Protein AF-A0A651EUM9-F1 (afdb_monomer)

Mean predicted aligned error: 12.47 Å

Secondary structure (DSSP, 8-state):
-----SSTT-TT-EEEEEEEETTEEEEEEEEEEEETTEEEEEEEESS-TT-EEEEETTGGG-TTTEEES---HHHHHHHSPP--TTSTT----------------

Structure (mmCIF, N/CA/C/O backbone):
data_AF-A0A651EUM9-F1
#
_entry.id   AF-A0A651EUM9-F1
#
loop_
_atom_site.group_PDB
_atom_site.id
_atom_site.type_symbol
_atom_site.label_atom_id
_atom_site.label_alt_id
_atom_site.label_comp_id
_atom_site.label_asym_id
_atom_site.label_entity_id
_atom_site.label_seq_id
_atom_site.pdbx_PDB_ins_code
_atom_site.Cartn_x
_atom_site.Cartn_y
_atom_site.Cartn_z
_atom_site.occupancy
_atom_site.B_iso_or_equiv
_atom_site.auth_seq_id
_atom_site.auth_comp_id
_atom_site.auth_asym_id
_atom_site.auth_atom_id
_atom_site.pdbx_PDB_model_num
ATOM 1 N N . MET A 1 1 ? -27.258 8.777 8.868 1.00 41.59 1 MET A N 1
ATOM 2 C CA . MET A 1 1 ? -26.149 9.565 8.279 1.00 41.59 1 MET A CA 1
ATOM 3 C C . MET A 1 1 ? -24.982 8.628 8.002 1.00 41.59 1 MET A C 1
ATOM 5 O O . MET A 1 1 ? -24.541 7.951 8.924 1.00 41.59 1 MET A O 1
ATOM 9 N N . ALA A 1 2 ? -24.529 8.513 6.752 1.00 49.22 2 ALA A N 1
ATOM 10 C CA . ALA A 1 2 ? -23.425 7.621 6.397 1.00 49.22 2 ALA A CA 1
ATOM 11 C C . ALA A 1 2 ? -22.129 8.132 7.049 1.00 49.22 2 ALA A C 1
ATOM 13 O O . ALA A 1 2 ? -21.660 9.224 6.729 1.00 49.22 2 ALA A O 1
ATOM 14 N N . LYS A 1 3 ? -21.576 7.374 8.007 1.00 56.50 3 LYS A N 1
ATOM 15 C CA . LYS A 1 3 ? -20.292 7.696 8.644 1.00 56.50 3 LYS A CA 1
ATOM 16 C C . LYS A 1 3 ? -19.238 7.797 7.542 1.00 56.50 3 LYS A C 1
ATOM 18 O O . LYS A 1 3 ? -18.918 6.794 6.908 1.00 56.50 3 LYS A O 1
ATOM 23 N N . LYS A 1 4 ? -18.738 9.015 7.304 1.00 55.72 4 LYS A N 1
ATOM 24 C CA . LYS A 1 4 ? -17.718 9.329 6.296 1.00 55.72 4 LYS A CA 1
ATOM 25 C C . LYS A 1 4 ? -16.554 8.356 6.477 1.00 55.72 4 LYS A C 1
ATOM 27 O O . LYS A 1 4 ? -15.863 8.391 7.496 1.00 55.72 4 LYS A O 1
ATOM 32 N N . GLN A 1 5 ? -16.402 7.430 5.536 1.00 60.03 5 GLN A N 1
ATOM 33 C CA . GLN A 1 5 ? -15.393 6.384 5.639 1.00 60.03 5 GLN A CA 1
ATOM 34 C C . GLN A 1 5 ? -14.015 7.048 5.631 1.00 60.03 5 GLN A C 1
ATOM 36 O O . GLN A 1 5 ? -13.664 7.757 4.689 1.00 60.03 5 GLN A O 1
ATOM 41 N N . ARG A 1 6 ? -13.231 6.848 6.696 1.00 58.91 6 ARG A N 1
ATOM 42 C CA . ARG A 1 6 ? -11.826 7.267 6.715 1.00 58.91 6 ARG A CA 1
ATOM 43 C C . ARG A 1 6 ? -11.089 6.378 5.711 1.00 58.91 6 ARG A C 1
ATOM 45 O O . ARG A 1 6 ? -11.128 5.160 5.843 1.00 58.91 6 ARG A O 1
ATOM 52 N N . PHE A 1 7 ? -10.460 7.003 4.717 1.00 62.69 7 PHE A N 1
ATOM 53 C CA . PHE A 1 7 ? -9.757 6.361 3.600 1.00 62.69 7 PHE A CA 1
ATOM 54 C C . PHE A 1 7 ? -10.636 5.555 2.616 1.00 62.69 7 PHE A C 1
ATOM 56 O O . PHE A 1 7 ? -10.476 4.336 2.496 1.00 62.69 7 PHE A O 1
ATOM 63 N N . PRO A 1 8 ? -11.531 6.212 1.854 1.00 67.62 8 PRO A N 1
ATOM 64 C CA . PRO A 1 8 ? -12.409 5.525 0.905 1.00 67.62 8 PRO A CA 1
ATOM 65 C C . PRO A 1 8 ? -11.629 4.779 -0.190 1.00 67.62 8 PRO A C 1
ATOM 67 O O . PRO A 1 8 ? -11.995 3.653 -0.511 1.00 67.62 8 PRO A O 1
ATOM 70 N N . HIS A 1 9 ? -10.511 5.342 -0.661 1.00 72.75 9 HIS A N 1
ATOM 71 C CA . HIS A 1 9 ? -9.707 4.812 -1.773 1.00 72.75 9 HIS A CA 1
ATOM 72 C C . HIS A 1 9 ? -8.574 3.859 -1.365 1.00 72.75 9 HIS A C 1
ATOM 74 O O . HIS A 1 9 ? -7.816 3.420 -2.219 1.00 72.75 9 HIS A O 1
ATOM 80 N N . LEU A 1 10 ? -8.410 3.554 -0.075 1.00 79.56 10 LEU A N 1
ATOM 81 C CA . LEU A 1 10 ? -7.255 2.778 0.396 1.00 79.56 10 LEU A CA 1
ATOM 82 C C . LEU A 1 10 ? -7.300 1.314 -0.038 1.00 79.56 10 LEU A C 1
ATOM 84 O O . LEU A 1 10 ? -6.260 0.737 -0.320 1.00 79.56 10 LEU A O 1
ATOM 88 N N . LEU A 1 11 ? -8.490 0.725 -0.118 1.00 84.19 11 LEU A N 1
ATOM 89 C CA . LEU A 1 11 ? -8.653 -0.655 -0.561 1.00 84.19 11 LEU A CA 1
ATOM 90 C C . LEU A 1 11 ? -8.383 -0.738 -2.071 1.00 84.19 11 LEU A C 1
ATOM 92 O O . LEU A 1 11 ? -8.935 0.051 -2.833 1.00 84.19 11 LEU A O 1
ATOM 96 N N . GLY A 1 12 ? -7.503 -1.643 -2.495 1.00 84.62 12 GLY A N 1
ATOM 97 C CA . GLY A 1 12 ? -7.016 -1.720 -3.876 1.00 84.62 12 GLY A CA 1
ATOM 98 C C . GLY A 1 12 ? -5.945 -0.683 -4.234 1.00 84.62 12 GLY A C 1
ATOM 99 O O . GLY A 1 12 ? -5.466 -0.671 -5.367 1.00 84.62 12 GLY A O 1
ATOM 100 N N . SER A 1 13 ? -5.533 0.179 -3.294 1.00 89.31 13 SER A N 1
ATOM 101 C CA . SER A 1 13 ? -4.418 1.096 -3.533 1.00 89.31 13 SER A CA 1
ATOM 102 C C . SER A 1 13 ? -3.103 0.338 -3.681 1.00 89.31 13 SER A C 1
ATOM 104 O O . SER A 1 13 ? -2.820 -0.624 -2.965 1.00 89.31 13 SER A O 1
ATOM 106 N N . LYS A 1 14 ? -2.276 0.830 -4.597 1.00 92.56 14 LYS A N 1
ATOM 107 C CA . LYS A 1 14 ? -0.950 0.304 -4.905 1.00 92.56 14 LYS A CA 1
ATOM 108 C C . LYS A 1 14 ? 0.105 1.138 -4.194 1.00 92.56 14 LYS A C 1
ATOM 110 O O . LYS A 1 14 ? 0.023 2.366 -4.224 1.00 92.56 14 LYS A O 1
ATOM 115 N N . TRP A 1 15 ? 1.091 0.481 -3.604 1.00 92.31 15 TRP A N 1
ATOM 116 C CA . TRP A 1 15 ? 2.141 1.125 -2.831 1.00 92.31 15 TRP A CA 1
ATOM 117 C C . TRP A 1 15 ? 3.504 0.520 -3.140 1.00 92.31 15 TRP A C 1
ATOM 119 O O . TRP A 1 15 ? 3.635 -0.672 -3.416 1.00 92.31 15 TRP A O 1
ATOM 129 N N . THR A 1 16 ? 4.523 1.365 -3.078 1.00 92.38 16 THR A N 1
ATOM 130 C CA . THR A 1 16 ? 5.920 0.976 -3.224 1.00 92.38 16 THR A CA 1
ATOM 131 C C . THR A 1 16 ? 6.667 1.335 -1.948 1.00 92.38 16 THR A C 1
ATOM 133 O O . THR A 1 16 ? 6.715 2.506 -1.577 1.00 92.38 16 THR A O 1
ATOM 136 N N . SER A 1 17 ? 7.231 0.336 -1.279 1.00 91.12 17 SER A N 1
ATOM 137 C CA . SER A 1 17 ? 8.119 0.512 -0.139 1.00 91.12 17 SER A CA 1
ATOM 138 C C . SER A 1 17 ? 9.505 0.922 -0.629 1.00 91.12 17 SER A C 1
ATOM 140 O O . SER A 1 17 ? 10.081 0.271 -1.506 1.00 91.12 17 SER A O 1
ATOM 142 N N . LEU A 1 18 ? 10.037 2.005 -0.068 1.00 87.75 18 LEU A N 1
ATOM 143 C CA . LEU A 1 18 ? 11.407 2.451 -0.328 1.00 87.75 18 LEU A CA 1
ATOM 144 C C . LEU A 1 18 ? 12.428 1.543 0.368 1.00 87.75 18 LEU A C 1
ATOM 146 O O . LEU A 1 18 ? 13.525 1.337 -0.152 1.00 87.75 18 LEU A O 1
ATOM 150 N N . GLN A 1 19 ? 12.036 0.944 1.494 1.00 84.31 19 GLN A N 1
ATOM 151 C CA . GLN A 1 19 ? 12.831 -0.042 2.214 1.00 84.31 19 GLN A CA 1
ATOM 152 C C . GLN A 1 19 ? 12.380 -1.459 1.846 1.00 84.31 19 GLN A C 1
ATOM 154 O O . GLN A 1 19 ? 11.187 -1.742 1.737 1.00 84.31 19 GLN A O 1
ATOM 159 N N . THR A 1 20 ? 13.327 -2.369 1.632 1.00 84.25 20 THR A N 1
ATOM 160 C CA . THR A 1 20 ? 13.007 -3.758 1.290 1.00 84.25 20 THR A CA 1
ATOM 161 C C . THR A 1 20 ? 12.306 -4.432 2.475 1.00 84.25 20 THR A C 1
ATOM 163 O O . THR A 1 20 ? 12.926 -4.666 3.507 1.00 84.25 20 THR A O 1
ATOM 166 N N . THR A 1 21 ? 11.022 -4.766 2.330 1.00 83.88 21 THR A N 1
ATOM 167 C CA . THR A 1 21 ? 10.230 -5.447 3.365 1.00 83.88 21 THR A CA 1
ATOM 168 C C . THR A 1 21 ? 10.033 -6.900 2.940 1.00 83.88 21 THR A C 1
ATOM 170 O O . THR A 1 21 ? 9.402 -7.169 1.922 1.00 83.88 21 THR A O 1
ATOM 173 N N . TRP A 1 22 ? 10.629 -7.845 3.675 1.00 79.69 22 TRP A N 1
ATOM 174 C CA . TRP A 1 22 ? 10.650 -9.280 3.323 1.00 79.69 22 TRP A CA 1
ATOM 175 C C . TRP A 1 22 ? 11.127 -9.582 1.894 1.00 79.69 22 TRP A C 1
ATOM 177 O O . TRP A 1 22 ? 10.578 -10.442 1.215 1.00 79.69 22 TRP A O 1
ATOM 187 N N . GLY A 1 23 ? 12.122 -8.842 1.406 1.00 87.56 23 GLY A N 1
ATOM 188 C CA . GLY A 1 23 ? 12.633 -9.003 0.038 1.00 87.56 23 GLY A CA 1
ATOM 189 C C . GLY A 1 23 ? 11.795 -8.312 -1.044 1.00 87.56 23 GLY A C 1
ATOM 190 O O . GLY A 1 23 ? 12.247 -8.206 -2.181 1.00 87.56 23 GLY A O 1
ATOM 191 N N . TRP A 1 24 ? 10.623 -7.767 -0.701 1.00 89.75 24 TRP A N 1
ATOM 192 C CA . TRP A 1 24 ? 9.708 -7.136 -1.649 1.00 89.75 24 TRP A CA 1
ATOM 193 C C . TRP A 1 24 ? 9.610 -5.625 -1.447 1.00 89.75 24 TRP A C 1
ATOM 195 O O . TRP A 1 24 ? 9.855 -5.082 -0.368 1.00 89.75 24 TRP A O 1
ATOM 205 N N . ARG A 1 25 ? 9.244 -4.930 -2.527 1.00 90.69 25 ARG A N 1
ATOM 206 C CA . ARG A 1 25 ? 9.027 -3.475 -2.532 1.00 90.69 25 ARG A CA 1
ATOM 207 C C . ARG A 1 25 ? 7.645 -3.082 -3.033 1.00 90.69 25 ARG A C 1
ATOM 209 O O . ARG A 1 25 ? 7.155 -2.027 -2.662 1.00 90.69 25 ARG A O 1
ATOM 216 N N . HIS A 1 26 ? 6.992 -3.901 -3.854 1.00 92.69 26 HIS A N 1
ATOM 217 C CA . HIS A 1 26 ? 5.673 -3.586 -4.405 1.00 92.69 26 HIS A CA 1
ATOM 218 C C . HIS A 1 26 ? 4.575 -4.314 -3.648 1.00 92.69 26 HIS A C 1
ATOM 220 O O . HIS A 1 26 ? 4.548 -5.544 -3.613 1.00 92.69 26 HIS A O 1
ATOM 226 N N . PHE A 1 27 ? 3.642 -3.540 -3.105 1.00 93.88 27 PHE A N 1
ATOM 227 C CA . PHE A 1 27 ? 2.550 -4.045 -2.292 1.00 93.88 27 PHE A CA 1
ATOM 228 C C . PHE A 1 27 ? 1.212 -3.456 -2.733 1.00 93.88 27 PHE A C 1
ATOM 230 O O . PHE A 1 27 ? 1.118 -2.308 -3.175 1.00 93.88 27 PHE A O 1
ATOM 237 N N . GLN A 1 28 ? 0.152 -4.239 -2.591 1.00 93.25 28 GLN A N 1
ATOM 238 C CA . GLN A 1 28 ? -1.216 -3.800 -2.825 1.00 93.25 28 GLN A CA 1
ATOM 239 C C . GLN A 1 28 ? -2.030 -3.965 -1.551 1.00 93.25 28 GLN A C 1
ATOM 241 O O . GLN A 1 28 ? -1.929 -4.979 -0.866 1.00 93.25 28 GLN A O 1
ATOM 246 N N . VAL A 1 29 ? -2.872 -2.980 -1.251 1.00 93.12 29 VAL A N 1
ATOM 247 C CA . VAL A 1 29 ? -3.825 -3.093 -0.150 1.00 93.12 29 VAL A CA 1
ATOM 248 C C . VAL A 1 29 ? -4.994 -3.965 -0.592 1.00 93.12 29 VAL A C 1
ATOM 250 O O . VAL A 1 29 ? -5.738 -3.588 -1.498 1.00 93.12 29 VAL A O 1
ATOM 253 N N . VAL A 1 30 ? -5.188 -5.105 0.060 1.00 92.00 30 VAL A N 1
ATOM 254 C CA . VAL A 1 30 ? -6.316 -6.013 -0.213 1.00 92.00 30 VAL A CA 1
ATOM 255 C C . VAL A 1 30 ? -7.447 -5.846 0.788 1.00 92.00 30 VAL A C 1
ATOM 257 O O . VAL A 1 30 ? -8.609 -6.042 0.439 1.00 92.00 30 VAL A O 1
ATOM 260 N N . ASN A 1 31 ? -7.130 -5.416 2.008 1.00 90.62 31 ASN A N 1
ATOM 261 C CA . ASN A 1 31 ? -8.113 -5.283 3.069 1.00 90.62 31 ASN A CA 1
ATOM 262 C C . ASN A 1 31 ? -7.839 -4.063 3.950 1.00 90.62 31 ASN A C 1
ATOM 264 O O . ASN A 1 31 ? -6.740 -3.505 3.965 1.00 90.62 31 ASN A O 1
ATOM 268 N N . ARG A 1 32 ? -8.859 -3.628 4.692 1.00 88.19 32 ARG A N 1
ATOM 269 C CA . ARG A 1 32 ? -8.737 -2.557 5.684 1.00 88.19 32 ARG A CA 1
ATOM 270 C C . ARG A 1 32 ? -9.569 -2.880 6.914 1.00 88.19 32 ARG A C 1
ATOM 272 O O . ARG A 1 32 ? -10.719 -3.295 6.797 1.00 88.19 32 ARG A O 1
ATOM 279 N N . LYS A 1 33 ? -9.021 -2.604 8.091 1.00 88.38 33 LYS A N 1
ATOM 280 C CA . LYS A 1 33 ? -9.695 -2.793 9.377 1.00 88.38 33 LYS A CA 1
ATOM 281 C C . LYS A 1 33 ? -9.665 -1.482 10.145 1.00 88.38 33 LYS A C 1
ATOM 283 O O . LYS A 1 33 ? -8.625 -0.839 10.230 1.00 88.38 33 LYS A O 1
ATOM 288 N N . ASN A 1 34 ? -10.810 -1.061 10.669 1.00 88.00 34 ASN A N 1
ATOM 289 C CA . ASN A 1 34 ? -10.878 0.051 11.611 1.00 88.00 34 ASN A CA 1
ATOM 290 C C . ASN A 1 34 ? -11.036 -0.540 13.005 1.00 88.00 34 ASN A C 1
ATOM 292 O O . ASN A 1 34 ? -12.026 -1.221 13.263 1.00 88.00 34 ASN A O 1
ATOM 296 N N . GLU A 1 35 ? -10.070 -0.279 13.874 1.00 84.06 35 GLU A N 1
ATOM 297 C CA . GLU A 1 35 ? -10.094 -0.742 15.251 1.00 84.06 35 GLU A CA 1
ATOM 298 C C . GLU A 1 35 ? -9.820 0.438 16.182 1.00 84.06 35 GLU A C 1
ATOM 300 O O . GLU A 1 35 ? -8.788 1.099 16.087 1.00 84.06 35 GLU A O 1
ATOM 305 N N . GLN A 1 36 ? -10.795 0.745 17.041 1.00 81.69 36 GLN A N 1
ATOM 306 C CA . GLN A 1 36 ?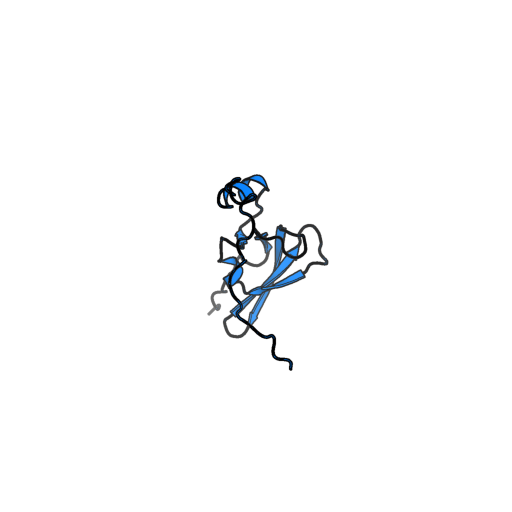 -10.703 1.787 18.072 1.00 81.69 36 GLN A CA 1
ATOM 307 C C . GLN A 1 36 ? -10.185 3.155 17.571 1.00 81.69 36 GLN A C 1
ATOM 309 O O . GLN A 1 36 ? -9.464 3.862 18.267 1.00 81.69 36 GLN A O 1
ATOM 314 N N . GLY A 1 37 ? -10.556 3.551 16.348 1.00 82.38 37 GLY A N 1
ATOM 315 C CA . GLY A 1 37 ? -10.170 4.842 15.763 1.00 82.38 37 GLY A CA 1
ATOM 316 C C . GLY A 1 37 ? -8.871 4.822 14.951 1.00 82.38 37 GLY A C 1
ATOM 317 O O . GLY A 1 37 ? -8.581 5.805 14.255 1.00 82.38 37 GLY A O 1
ATOM 318 N N . TRP A 1 38 ? -8.150 3.701 14.963 1.00 86.31 38 TRP A N 1
ATOM 319 C CA . TRP A 1 38 ? -7.018 3.420 14.089 1.00 86.31 38 TRP A CA 1
ATOM 320 C C . TRP A 1 38 ? -7.474 2.670 12.845 1.00 86.31 38 TRP A C 1
ATOM 322 O O . TRP A 1 38 ? -8.426 1.893 12.871 1.00 86.31 38 TRP A O 1
ATOM 332 N N . VAL A 1 39 ? -6.796 2.922 11.729 1.00 87.62 39 VAL A N 1
ATOM 333 C CA . VAL A 1 39 ? -7.057 2.228 10.469 1.00 87.62 39 VAL A CA 1
ATOM 334 C C . VAL A 1 39 ? -5.833 1.394 10.162 1.00 87.62 39 VAL A C 1
ATOM 336 O O . VAL A 1 39 ? -4.738 1.937 10.084 1.00 87.62 39 VAL A O 1
ATOM 339 N N . PHE A 1 40 ? -6.026 0.098 9.982 1.00 90.94 40 PHE A N 1
ATOM 340 C CA . PHE A 1 40 ? -5.013 -0.831 9.520 1.00 90.94 40 PHE A CA 1
ATOM 341 C C . PHE A 1 40 ? -5.303 -1.228 8.078 1.00 90.94 40 PHE A C 1
ATOM 343 O O . PHE A 1 40 ? -6.463 -1.367 7.680 1.00 90.94 40 PHE A O 1
ATOM 350 N N . ALA A 1 41 ? -4.243 -1.392 7.301 1.00 92.06 41 ALA A N 1
ATOM 351 C CA . ALA A 1 41 ? -4.276 -1.853 5.928 1.00 92.06 41 ALA A CA 1
ATOM 352 C C . ALA A 1 41 ? -3.578 -3.210 5.854 1.00 92.06 41 ALA A C 1
ATOM 354 O O . ALA A 1 41 ? -2.472 -3.360 6.376 1.00 92.06 41 ALA A O 1
ATOM 355 N N . GLU A 1 42 ? -4.225 -4.176 5.211 1.00 93.38 42 GLU A N 1
ATOM 356 C CA . GLU A 1 42 ? -3.608 -5.451 4.860 1.00 93.38 42 GLU A CA 1
ATOM 357 C C . GLU A 1 42 ? -2.942 -5.306 3.499 1.00 93.38 42 GLU A C 1
ATOM 359 O O . GLU A 1 42 ? -3.616 -5.029 2.500 1.00 93.38 42 GLU A O 1
ATOM 364 N N . LEU A 1 43 ? -1.625 -5.464 3.473 1.00 92.94 43 LEU A N 1
ATOM 365 C CA . LEU A 1 43 ? -0.811 -5.377 2.275 1.00 92.94 43 LEU A CA 1
ATOM 366 C C . LEU A 1 43 ? -0.369 -6.770 1.867 1.00 92.94 43 LEU A C 1
ATOM 368 O O . LEU A 1 43 ? 0.058 -7.563 2.703 1.00 92.94 43 LEU A O 1
ATOM 372 N N . VAL A 1 44 ? -0.444 -7.035 0.569 1.00 93.94 44 VAL A N 1
ATOM 373 C CA . VAL A 1 44 ? 0.079 -8.245 -0.065 1.00 93.94 44 VAL A CA 1
ATOM 374 C C . VAL A 1 44 ? 1.144 -7.855 -1.079 1.00 93.94 44 VAL A C 1
ATOM 376 O O . VAL A 1 44 ? 0.977 -6.854 -1.787 1.00 93.94 44 VAL A O 1
ATOM 379 N N . ALA A 1 45 ? 2.247 -8.599 -1.147 1.00 93.44 45 ALA A N 1
ATOM 380 C CA . ALA A 1 45 ? 3.249 -8.359 -2.175 1.00 93.44 45 ALA A CA 1
ATOM 381 C C . ALA A 1 45 ? 2.675 -8.704 -3.558 1.00 93.44 45 ALA A C 1
ATOM 383 O O . ALA A 1 45 ? 1.982 -9.703 -3.740 1.00 93.44 45 ALA A O 1
ATOM 384 N N . SER A 1 46 ? 2.952 -7.857 -4.552 1.00 89.06 46 SER A N 1
ATOM 385 C CA . SER A 1 46 ? 2.399 -8.060 -5.898 1.00 89.06 46 SER A CA 1
ATOM 386 C C . SER A 1 46 ? 3.055 -9.228 -6.638 1.00 89.06 46 SER A C 1
ATOM 388 O O . SER A 1 46 ? 2.416 -9.822 -7.500 1.00 89.06 46 SER A O 1
ATOM 390 N N . CYS A 1 47 ? 4.321 -9.528 -6.334 1.00 86.44 47 CYS A N 1
ATOM 391 C CA . CYS A 1 47 ? 5.036 -10.668 -6.912 1.00 86.44 47 CYS A CA 1
ATOM 392 C C . CYS A 1 47 ? 4.788 -11.973 -6.157 1.00 86.44 47 CYS A C 1
ATOM 394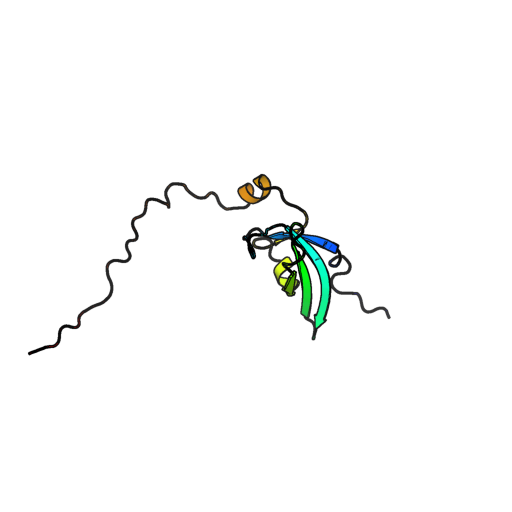 O O . CYS A 1 47 ? 4.960 -13.035 -6.745 1.00 86.44 47 CYS A O 1
ATOM 396 N N . ASP A 1 48 ? 4.410 -11.902 -4.878 1.00 89.44 48 ASP A N 1
ATOM 397 C CA . ASP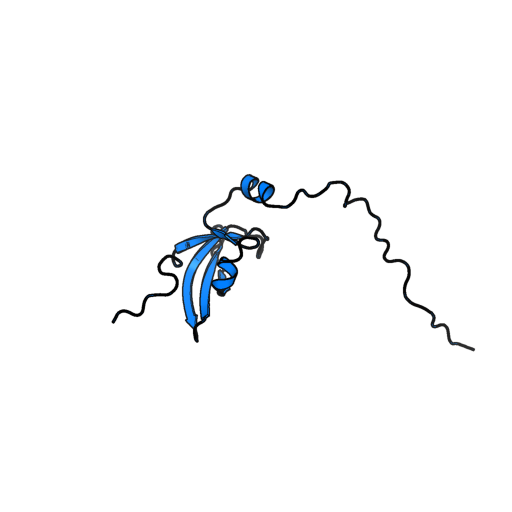 A 1 48 ? 4.241 -13.086 -4.049 1.00 89.44 48 ASP A CA 1
ATOM 398 C C . ASP A 1 48 ? 3.042 -12.939 -3.093 1.00 89.44 48 ASP A C 1
ATOM 400 O O . ASP A 1 48 ? 3.077 -12.139 -2.154 1.00 89.44 48 ASP A O 1
ATOM 404 N N . PRO A 1 49 ? 1.959 -13.710 -3.294 1.00 87.38 49 PRO A N 1
ATOM 405 C CA . PRO A 1 49 ? 0.760 -13.596 -2.473 1.00 87.38 49 PRO A CA 1
ATOM 406 C C . PRO A 1 49 ? 0.906 -14.220 -1.074 1.00 87.38 49 PRO A C 1
ATOM 408 O O . PRO A 1 49 ? -0.026 -14.110 -0.265 1.00 87.38 49 PRO A O 1
ATOM 411 N N . THR A 1 50 ? 2.020 -14.902 -0.778 1.00 90.12 50 THR A N 1
ATOM 412 C CA . THR A 1 50 ? 2.285 -15.484 0.547 1.00 90.12 50 THR A CA 1
ATOM 413 C C . THR A 1 50 ? 2.744 -14.412 1.530 1.00 90.12 50 THR A C 1
ATOM 415 O O . THR A 1 50 ? 2.378 -14.460 2.704 1.00 90.12 50 THR A O 1
ATOM 418 N N . VAL A 1 51 ? 3.436 -13.378 1.039 1.00 90.50 51 VAL A N 1
ATOM 419 C CA . VAL A 1 51 ? 3.850 -12.228 1.846 1.00 90.50 51 VAL A CA 1
ATOM 420 C C . VAL A 1 51 ? 2.680 -11.270 2.026 1.00 90.50 51 VAL A C 1
ATOM 422 O O . VAL A 1 51 ? 2.389 -10.419 1.181 1.00 90.50 51 VAL A O 1
ATOM 425 N N . ARG A 1 52 ? 2.002 -11.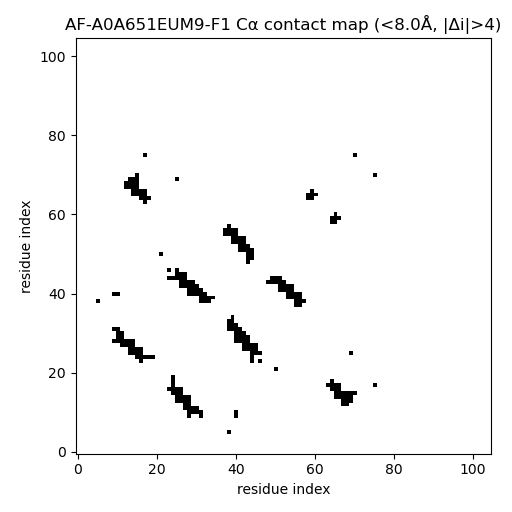417 3.164 1.00 92.44 52 ARG A N 1
ATOM 426 C CA . ARG A 1 52 ? 0.870 -10.589 3.575 1.00 92.44 52 ARG A CA 1
ATOM 427 C C . ARG A 1 52 ? 1.000 -10.154 5.020 1.00 92.44 52 ARG A C 1
ATOM 429 O O . ARG A 1 52 ? 1.423 -10.927 5.875 1.00 92.44 52 ARG A O 1
ATOM 436 N N . PHE A 1 53 ? 0.616 -8.918 5.292 1.00 92.25 53 PHE A N 1
ATOM 437 C CA . PHE A 1 53 ? 0.773 -8.337 6.614 1.00 92.25 53 PHE A CA 1
ATOM 438 C C . PHE A 1 53 ? -0.141 -7.147 6.828 1.00 92.25 53 PHE A C 1
ATOM 440 O O . PHE A 1 53 ? -0.623 -6.520 5.887 1.00 92.25 53 PHE A O 1
ATOM 447 N N . TRP A 1 54 ? -0.330 -6.813 8.096 1.00 91.94 54 TRP A N 1
ATOM 448 C CA . TRP A 1 54 ? -1.102 -5.661 8.515 1.00 91.94 54 TRP A CA 1
ATOM 449 C C . TRP A 1 54 ? -0.161 -4.554 8.973 1.00 91.94 54 TRP A C 1
ATOM 451 O O . TRP A 1 54 ? 0.741 -4.795 9.773 1.00 91.94 54 TRP A O 1
ATOM 461 N N . LEU A 1 55 ?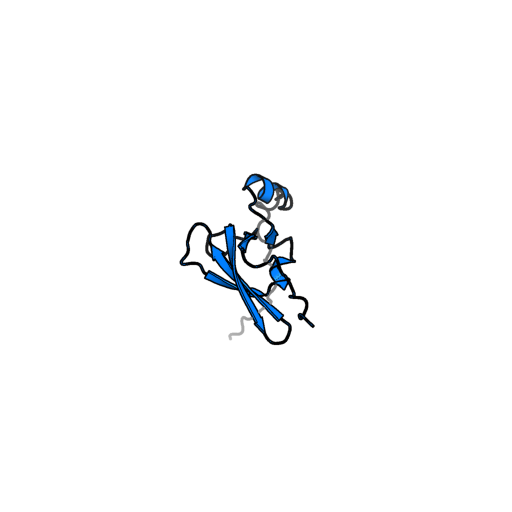 -0.394 -3.327 8.510 1.00 90.56 55 LEU A N 1
ATOM 462 C CA . LEU A 1 55 ? 0.237 -2.136 9.077 1.00 90.56 55 LEU A CA 1
ATOM 463 C C . LEU A 1 55 ? -0.787 -1.044 9.356 1.00 90.56 55 LEU A C 1
ATOM 465 O O . LEU A 1 55 ? -1.870 -1.004 8.772 1.00 90.56 55 LEU A O 1
ATOM 469 N N . ASN A 1 56 ? -0.429 -0.119 10.239 1.00 91.50 56 ASN A N 1
ATOM 470 C CA . ASN A 1 56 ? -1.230 1.071 10.476 1.00 91.50 56 ASN A CA 1
ATOM 471 C C . ASN A 1 56 ? -1.224 1.945 9.212 1.00 91.50 56 ASN A C 1
ATOM 473 O O . ASN A 1 56 ? -0.167 2.313 8.707 1.00 91.50 56 ASN A O 1
ATOM 477 N N . ALA A 1 57 ? -2.396 2.335 8.720 1.00 88.25 57 ALA A N 1
ATOM 478 C CA . ALA A 1 57 ? -2.544 3.180 7.539 1.00 88.25 57 ALA A CA 1
ATOM 479 C C . ALA A 1 57 ? -1.905 4.568 7.717 1.00 88.25 57 ALA A C 1
ATOM 481 O O . ALA A 1 57 ? -1.670 5.260 6.729 1.00 88.25 57 ALA A O 1
ATOM 482 N N . ASN A 1 58 ? -1.599 4.993 8.950 1.00 87.69 58 ASN A N 1
ATOM 4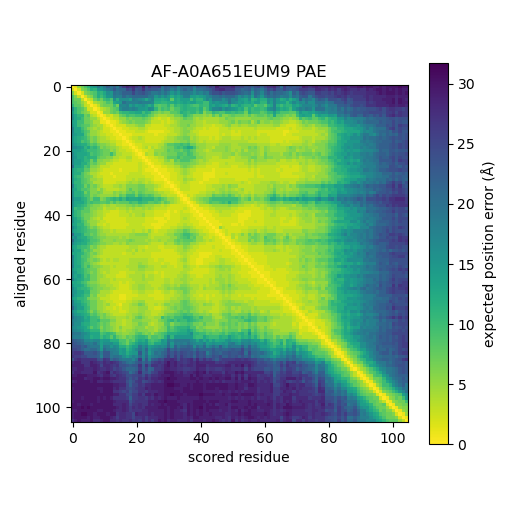83 C CA . ASN A 1 58 ? -0.784 6.188 9.161 1.00 87.69 58 ASN A CA 1
ATOM 484 C C . ASN A 1 58 ? 0.662 6.011 8.687 1.00 87.69 58 ASN A C 1
ATOM 486 O O . ASN A 1 58 ? 1.224 6.986 8.211 1.00 87.69 58 ASN A O 1
ATOM 490 N N . ALA A 1 59 ? 1.240 4.807 8.730 1.00 88.56 59 ALA A N 1
ATOM 491 C CA . ALA A 1 59 ? 2.585 4.585 8.196 1.00 88.56 59 ALA A CA 1
ATOM 492 C C . ALA A 1 59 ? 2.628 4.753 6.666 1.00 88.56 59 ALA A C 1
ATOM 494 O O . ALA A 1 59 ? 3.611 5.255 6.144 1.00 88.56 59 ALA A O 1
ATOM 495 N N . LEU A 1 60 ? 1.527 4.483 5.950 1.00 87.88 60 LEU A N 1
ATOM 496 C CA . LEU A 1 60 ? 1.413 4.787 4.513 1.00 87.88 60 LEU A CA 1
ATOM 497 C C . LEU A 1 60 ? 1.408 6.294 4.198 1.00 87.88 60 LEU A C 1
ATOM 499 O O . LEU A 1 60 ? 1.557 6.684 3.041 1.00 87.88 60 LEU A O 1
ATOM 503 N N . LYS A 1 61 ? 1.201 7.162 5.198 1.00 86.12 61 LYS A N 1
ATOM 504 C CA . LYS A 1 61 ? 1.356 8.612 5.010 1.00 86.12 61 LYS A CA 1
ATOM 505 C C . LYS A 1 61 ? 2.822 9.025 4.961 1.00 86.12 61 LYS A C 1
A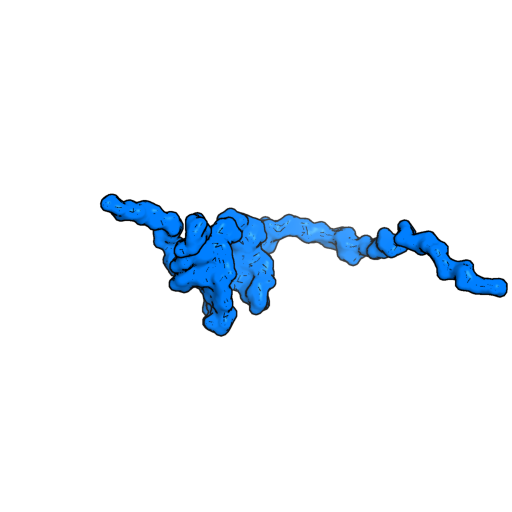TOM 507 O O . LYS A 1 61 ? 3.113 10.085 4.411 1.00 86.12 61 LYS A O 1
ATOM 512 N N . ASP A 1 62 ? 3.706 8.219 5.540 1.00 89.62 62 ASP A N 1
ATOM 513 C CA . ASP A 1 62 ? 5.128 8.502 5.583 1.00 89.62 62 ASP A CA 1
ATOM 514 C C . ASP A 1 62 ? 5.749 8.259 4.205 1.00 89.62 62 ASP A C 1
ATOM 516 O O . ASP A 1 62 ? 5.849 7.125 3.735 1.00 89.62 62 ASP A O 1
ATOM 520 N N . ARG A 1 63 ? 6.126 9.347 3.527 1.00 85.81 63 ARG A N 1
ATOM 521 C CA . ARG A 1 63 ? 6.635 9.309 2.148 1.00 85.81 63 ARG A CA 1
ATOM 522 C C . ARG A 1 63 ? 8.059 8.776 2.041 1.00 85.81 63 ARG A C 1
ATOM 524 O O . ARG A 1 63 ? 8.476 8.444 0.936 1.00 85.81 63 ARG A O 1
ATOM 531 N N . HIS A 1 64 ? 8.784 8.702 3.157 1.00 85.38 64 HIS A N 1
ATOM 532 C CA . HIS A 1 64 ? 10.153 8.188 3.195 1.00 85.38 64 HIS A CA 1
ATOM 533 C C . HIS A 1 64 ? 10.164 6.661 3.294 1.00 85.38 64 HIS A C 1
ATOM 535 O O . HIS A 1 64 ? 11.128 6.018 2.888 1.00 85.38 64 HIS A O 1
ATOM 541 N N . LEU A 1 65 ? 9.070 6.074 3.780 1.00 86.38 65 LEU A N 1
ATOM 542 C CA . LEU A 1 65 ? 8.870 4.630 3.805 1.00 86.38 65 LEU A CA 1
ATOM 543 C C . LEU A 1 65 ? 8.007 4.162 2.630 1.00 86.38 65 LEU A C 1
ATOM 545 O O . LEU A 1 65 ? 8.339 3.173 1.978 1.00 86.38 65 LEU A O 1
ATOM 549 N N . TRP A 1 66 ? 6.924 4.886 2.330 1.00 90.75 66 TRP A N 1
ATOM 550 C CA . TRP A 1 66 ? 5.874 4.441 1.418 1.00 90.75 66 TRP A CA 1
ATOM 551 C C . TRP A 1 66 ? 5.537 5.471 0.343 1.00 90.75 66 TRP A C 1
ATOM 553 O O . TRP A 1 66 ? 5.087 6.589 0.598 1.00 90.75 66 TRP A O 1
ATOM 563 N N . GLN A 1 67 ? 5.641 5.035 -0.906 1.00 90.88 67 GLN A N 1
ATOM 564 C CA . GLN A 1 67 ? 5.240 5.803 -2.073 1.00 90.88 67 GLN A CA 1
ATOM 565 C C . GLN A 1 67 ? 3.932 5.269 -2.646 1.00 90.88 67 GLN A C 1
ATOM 567 O O . GLN A 1 67 ? 3.767 4.069 -2.853 1.00 90.88 67 GLN A O 1
ATOM 572 N N . ALA A 1 68 ? 2.993 6.173 -2.924 1.00 90.19 68 ALA A N 1
ATOM 573 C CA . ALA A 1 68 ? 1.747 5.802 -3.583 1.00 90.19 68 ALA A CA 1
ATOM 574 C C . ALA A 1 68 ? 2.003 5.482 -5.065 1.00 90.19 68 ALA A C 1
ATOM 576 O O . ALA A 1 68 ? 2.769 6.172 -5.746 1.00 90.19 68 ALA A O 1
ATOM 577 N N . GLY A 1 69 ? 1.323 4.453 -5.564 1.00 89.44 69 GLY A N 1
ATOM 578 C CA . GLY A 1 69 ? 1.504 3.929 -6.911 1.00 89.44 69 GLY A CA 1
ATOM 579 C C . GLY A 1 69 ? 2.715 3.006 -7.039 1.00 89.44 69 GLY A C 1
ATOM 580 O O . GLY A 1 69 ? 3.399 2.677 -6.069 1.00 89.44 69 GLY A O 1
ATOM 581 N N . TRP A 1 70 ? 2.963 2.563 -8.266 1.00 88.75 70 TRP A N 1
ATOM 582 C CA . TRP A 1 70 ? 4.142 1.773 -8.602 1.00 88.75 70 TRP A CA 1
ATOM 583 C C . TRP A 1 70 ? 5.282 2.711 -8.973 1.00 88.75 70 TRP A C 1
ATOM 585 O O . TRP A 1 70 ? 5.139 3.545 -9.868 1.00 88.75 70 TRP A O 1
ATOM 595 N N . LYS A 1 71 ? 6.403 2.596 -8.263 1.00 89.38 71 LYS A N 1
ATOM 596 C CA . LYS A 1 71 ? 7.631 3.319 -8.591 1.00 89.38 71 LYS A CA 1
ATOM 597 C C . LYS A 1 71 ? 8.628 2.372 -9.238 1.00 89.38 71 LYS A C 1
ATOM 599 O O . LYS A 1 71 ? 8.797 1.229 -8.805 1.00 89.38 71 LYS A O 1
ATOM 604 N N . THR A 1 72 ? 9.270 2.871 -10.289 1.00 86.94 72 THR A N 1
ATOM 605 C CA . THR A 1 72 ? 10.398 2.207 -10.937 1.00 86.94 72 THR A CA 1
ATOM 606 C C . THR A 1 72 ? 11.639 2.319 -10.060 1.00 86.94 72 THR A C 1
ATOM 608 O O . THR A 1 72 ? 11.705 3.136 -9.136 1.00 86.94 72 THR A O 1
ATOM 611 N N . ARG A 1 73 ? 12.640 1.485 -10.345 1.00 79.56 73 ARG A N 1
ATOM 612 C CA . ARG A 1 73 ? 13.902 1.483 -9.601 1.00 79.56 73 ARG A CA 1
ATOM 613 C C . ARG A 1 73 ? 14.625 2.826 -9.683 1.00 79.56 73 ARG A C 1
ATOM 615 O O . ARG A 1 73 ? 15.080 3.321 -8.660 1.00 79.56 73 ARG A O 1
ATOM 622 N N . GLU A 1 74 ? 14.628 3.442 -10.859 1.00 81.88 74 GLU A N 1
ATOM 623 C CA . GLU A 1 74 ? 15.238 4.754 -11.101 1.00 81.88 74 GLU A CA 1
ATOM 624 C C . GLU A 1 74 ? 14.584 5.853 -10.260 1.00 81.88 74 GLU A C 1
ATOM 626 O O . GLU A 1 74 ? 15.278 6.618 -9.596 1.00 81.88 74 GLU A O 1
ATOM 631 N N . ALA A 1 75 ? 13.246 5.879 -10.203 1.00 83.06 75 ALA A N 1
ATOM 632 C CA . ALA A 1 75 ? 12.526 6.843 -9.378 1.00 83.06 75 ALA A CA 1
ATOM 633 C C . ALA A 1 75 ? 12.893 6.686 -7.894 1.00 83.06 75 ALA A C 1
ATOM 635 O O . ALA A 1 75 ? 13.067 7.677 -7.195 1.00 83.06 75 ALA A O 1
ATOM 636 N N . MET A 1 76 ? 13.036 5.446 -7.411 1.00 80.75 76 MET A N 1
ATOM 637 C CA . MET A 1 76 ? 13.475 5.180 -6.037 1.00 80.75 76 MET A CA 1
ATOM 638 C C . MET A 1 76 ? 14.901 5.676 -5.773 1.00 80.75 76 MET A C 1
ATOM 640 O O . MET A 1 76 ? 15.134 6.253 -4.718 1.00 80.75 76 MET A O 1
ATOM 644 N N . GLN A 1 77 ? 15.828 5.508 -6.720 1.00 78.00 77 GLN A N 1
ATOM 645 C CA . GLN A 1 77 ? 17.209 5.987 -6.582 1.00 78.00 77 GLN A CA 1
ATOM 646 C C . GLN A 1 77 ? 17.298 7.514 -6.520 1.00 78.00 77 GLN A C 1
ATOM 648 O O . GLN A 1 77 ? 18.084 8.038 -5.746 1.00 78.00 77 GLN A O 1
ATOM 653 N N . GLN A 1 78 ? 16.457 8.227 -7.270 1.00 78.00 78 GLN A N 1
ATOM 654 C CA . GLN A 1 78 ? 16.400 9.694 -7.222 1.00 78.00 78 GLN A CA 1
ATOM 655 C C . GLN A 1 78 ? 15.855 10.246 -5.896 1.00 78.00 78 GLN A C 1
ATOM 657 O O . GLN A 1 78 ? 16.029 11.425 -5.606 1.00 78.00 78 GLN A O 1
ATOM 662 N N . MET A 1 79 ? 15.154 9.418 -5.118 1.00 72.31 79 MET A N 1
ATOM 663 C CA . MET A 1 79 ? 14.577 9.800 -3.825 1.00 72.31 79 MET A CA 1
ATOM 664 C C . MET A 1 79 ? 15.457 9.422 -2.636 1.00 72.31 79 MET A C 1
ATOM 666 O O . MET A 1 79 ? 15.200 9.885 -1.527 1.00 72.31 79 MET A O 1
ATOM 670 N N . GLN A 1 80 ? 16.462 8.572 -2.847 1.00 65.12 80 GLN A N 1
ATOM 671 C CA . GLN A 1 80 ? 17.481 8.331 -1.838 1.00 65.12 80 GLN A CA 1
ATOM 672 C C . GLN A 1 80 ? 18.438 9.525 -1.854 1.00 65.12 80 GLN A C 1
ATOM 674 O O . GLN A 1 80 ? 18.775 10.004 -2.941 1.00 65.12 80 GLN A O 1
ATOM 679 N N . PRO A 1 81 ? 18.846 10.046 -0.682 1.00 61.84 81 PRO A N 1
ATOM 680 C CA . PRO A 1 81 ? 19.904 11.042 -0.651 1.00 61.84 81 PRO A CA 1
ATOM 681 C C . PRO A 1 81 ? 21.117 10.473 -1.397 1.00 61.84 81 PRO A C 1
ATOM 683 O O . PRO A 1 81 ? 21.312 9.250 -1.366 1.00 61.84 81 PRO A O 1
ATOM 686 N N . PRO A 1 82 ? 21.884 11.318 -2.108 1.00 58.78 82 PRO A N 1
ATOM 687 C CA . PRO A 1 82 ? 23.096 10.862 -2.766 1.00 58.78 82 PRO A CA 1
ATOM 688 C C . PRO A 1 82 ? 23.916 10.101 -1.729 1.00 58.78 82 PRO A C 1
ATOM 690 O O . PRO A 1 82 ? 24.234 10.631 -0.669 1.00 58.78 82 PRO A O 1
ATOM 693 N N . VAL A 1 83 ? 24.162 8.822 -1.998 1.00 62.00 83 VAL A N 1
ATOM 694 C CA . VAL A 1 83 ? 25.132 8.062 -1.224 1.00 62.00 83 VAL A CA 1
ATOM 695 C C . VAL A 1 83 ? 26.475 8.655 -1.609 1.00 62.00 83 VAL A C 1
ATOM 697 O O . VAL A 1 83 ? 26.963 8.420 -2.713 1.00 62.00 83 VAL A O 1
ATOM 700 N N . ASP A 1 84 ? 27.003 9.545 -0.773 1.00 59.34 84 ASP A N 1
ATOM 701 C CA . ASP A 1 84 ? 28.326 10.108 -0.987 1.00 59.34 84 ASP A CA 1
ATOM 702 C C . ASP A 1 84 ? 29.322 8.936 -1.044 1.00 59.34 84 ASP A C 1
ATOM 704 O O . ASP A 1 84 ? 29.487 8.220 -0.052 1.00 59.34 84 ASP A O 1
ATOM 708 N N . PRO A 1 85 ? 29.997 8.694 -2.185 1.00 58.78 85 PRO A N 1
ATOM 709 C CA . PRO A 1 85 ? 30.898 7.549 -2.347 1.00 58.78 85 PRO A CA 1
ATOM 710 C C . PRO A 1 85 ? 32.166 7.649 -1.479 1.00 58.78 85 PRO A C 1
ATOM 712 O O . PRO A 1 85 ? 33.037 6.794 -1.570 1.00 58.78 85 PRO A O 1
ATOM 715 N N . LEU A 1 86 ? 32.282 8.691 -0.649 1.00 58.09 86 LEU A N 1
ATOM 716 C CA . LEU A 1 86 ? 33.384 8.937 0.280 1.00 58.09 86 LEU A CA 1
ATOM 717 C C . LEU A 1 86 ? 33.089 8.455 1.715 1.00 58.09 86 LEU A C 1
ATOM 719 O O . LEU A 1 86 ? 33.928 8.633 2.590 1.00 58.09 86 LEU A O 1
ATOM 723 N N . THR A 1 87 ? 31.922 7.855 1.980 1.00 55.91 87 THR A N 1
ATOM 724 C CA . THR A 1 87 ? 31.573 7.309 3.309 1.00 55.91 87 THR A CA 1
ATOM 72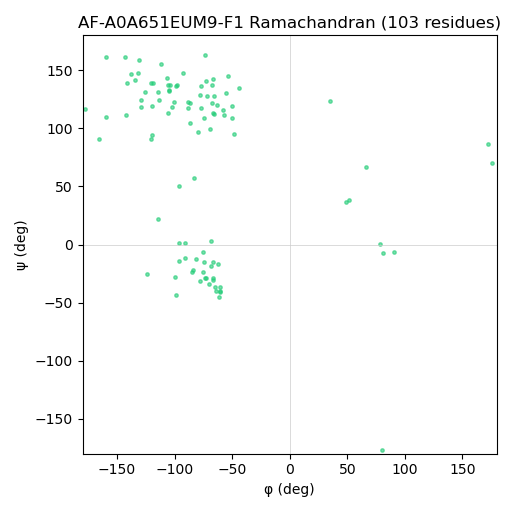5 C C . THR A 1 87 ? 31.962 5.833 3.491 1.00 55.91 87 THR A C 1
ATOM 727 O O . THR A 1 87 ? 31.973 5.354 4.618 1.00 55.91 87 THR A O 1
ATOM 730 N N . ASP A 1 88 ? 32.334 5.117 2.424 1.00 54.66 88 ASP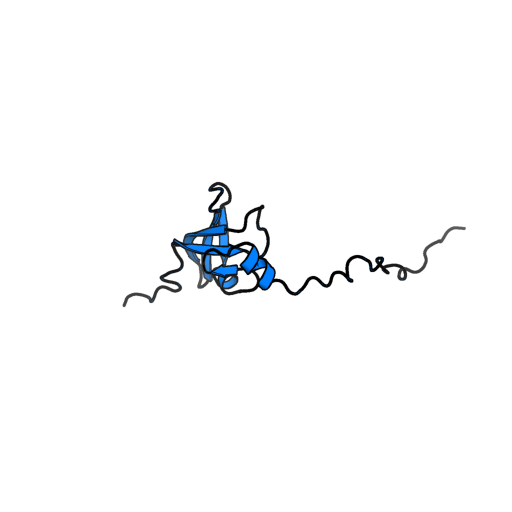 A N 1
ATOM 731 C CA . ASP A 1 88 ? 32.705 3.686 2.487 1.00 54.66 88 ASP A CA 1
ATOM 732 C C . ASP A 1 88 ? 34.164 3.442 2.945 1.00 54.66 88 ASP A C 1
ATOM 734 O O . ASP A 1 88 ? 34.516 2.321 3.293 1.00 54.66 88 ASP A O 1
ATOM 738 N N . ASP A 1 89 ? 35.005 4.487 2.993 1.00 53.44 89 ASP A N 1
ATOM 739 C CA . ASP A 1 89 ? 36.438 4.409 3.355 1.00 53.44 89 ASP A CA 1
ATOM 740 C C . ASP A 1 89 ? 36.773 5.150 4.666 1.00 53.44 89 ASP A C 1
ATOM 742 O O . ASP A 1 89 ? 37.908 5.549 4.908 1.00 53.44 89 ASP A O 1
ATOM 746 N N . LEU A 1 90 ? 35.788 5.382 5.537 1.00 57.91 90 LEU A N 1
ATOM 747 C CA . LEU A 1 90 ? 36.084 5.779 6.913 1.00 57.91 90 LEU A CA 1
ATOM 748 C C . LEU A 1 90 ? 36.280 4.499 7.729 1.00 57.91 90 LEU A C 1
ATOM 750 O O . LEU A 1 90 ? 35.284 3.835 8.025 1.00 57.91 90 LEU A O 1
ATOM 754 N N . PRO A 1 91 ? 37.527 4.121 8.087 1.00 47.16 91 PRO A N 1
ATOM 755 C CA . PRO A 1 91 ? 37.721 3.075 9.071 1.00 47.16 91 PRO A CA 1
ATOM 756 C C . PRO A 1 91 ? 36.961 3.481 10.328 1.00 47.16 91 PRO A C 1
ATOM 758 O O . PRO A 1 91 ? 37.055 4.620 10.790 1.00 47.16 91 PRO A O 1
ATOM 761 N N . ASP A 1 92 ? 36.176 2.534 10.819 1.00 49.41 92 ASP A N 1
ATOM 762 C CA . ASP A 1 92 ? 35.470 2.567 12.085 1.00 49.41 92 ASP A CA 1
ATOM 763 C C . ASP A 1 92 ? 36.436 3.006 13.198 1.00 49.41 92 ASP A C 1
ATOM 765 O O . ASP A 1 92 ? 37.218 2.220 13.725 1.00 49.41 92 ASP A O 1
ATOM 769 N N . LEU A 1 93 ? 36.449 4.303 13.512 1.00 54.19 93 LEU A N 1
ATOM 770 C CA . LEU A 1 93 ? 37.130 4.828 14.689 1.00 54.19 93 LEU A CA 1
ATOM 771 C C . LEU A 1 93 ? 36.195 4.672 15.898 1.00 54.19 93 LEU A C 1
ATOM 773 O O . LEU A 1 93 ? 35.885 5.651 16.573 1.00 54.19 93 LEU A O 1
ATOM 777 N N . GLU A 1 94 ? 35.760 3.442 16.187 1.00 49.47 94 GLU A N 1
ATOM 778 C CA . GLU A 1 94 ? 35.307 3.037 17.523 1.00 49.47 94 GLU A CA 1
ATOM 779 C C . GLU A 1 94 ? 36.454 2.355 18.292 1.00 49.47 94 GLU A C 1
ATOM 781 O O . GLU A 1 94 ? 36.305 1.303 18.905 1.00 49.47 94 GLU A O 1
ATOM 786 N N . GLU A 1 95 ? 37.628 2.988 18.330 1.00 55.66 95 GLU A N 1
ATOM 787 C CA . GLU A 1 95 ? 38.635 2.704 19.353 1.00 55.66 95 GLU A CA 1
ATOM 788 C C . GLU A 1 95 ? 38.912 3.978 20.145 1.00 55.66 95 GLU A C 1
ATOM 790 O O . GLU A 1 95 ? 39.699 4.826 19.740 1.00 55.66 95 GLU A O 1
ATOM 795 N N . THR A 1 96 ? 38.222 4.144 21.275 1.00 54.50 96 THR A N 1
ATOM 796 C CA . THR A 1 96 ? 38.791 4.629 22.550 1.00 54.50 96 THR A CA 1
ATOM 797 C C . THR A 1 96 ? 37.676 4.869 23.561 1.00 54.50 96 THR A C 1
ATOM 799 O O . THR A 1 96 ? 37.173 5.974 23.750 1.00 54.50 96 THR A O 1
ATOM 802 N N . GLY A 1 97 ? 37.309 3.816 24.287 1.00 54.84 97 GLY A N 1
ATOM 803 C CA . GLY A 1 97 ? 36.460 3.998 25.455 1.00 54.84 97 GLY A CA 1
ATOM 804 C C . GLY A 1 97 ? 36.021 2.715 26.132 1.00 54.84 97 GLY A C 1
ATOM 805 O O . GLY A 1 97 ? 34.837 2.418 26.102 1.00 54.84 97 GLY A O 1
ATOM 806 N N . THR A 1 98 ? 36.927 1.994 26.803 1.00 50.00 98 THR A N 1
ATOM 807 C CA . THR A 1 98 ? 36.643 1.431 28.139 1.00 50.00 98 THR A CA 1
ATOM 808 C C . THR A 1 98 ? 37.939 1.099 28.883 1.00 50.00 98 THR A C 1
ATOM 810 O O . THR A 1 98 ? 38.694 0.188 28.566 1.00 50.00 98 THR A O 1
ATOM 813 N N . LEU A 1 99 ? 38.134 1.926 29.899 1.00 53.53 99 LEU A N 1
ATOM 814 C CA . LEU A 1 99 ? 39.011 1.863 31.053 1.00 53.53 99 LEU A CA 1
ATOM 815 C C . LEU A 1 99 ? 39.035 0.480 31.744 1.00 53.53 99 LEU A C 1
ATOM 817 O O . LEU A 1 99 ? 37.986 -0.081 32.038 1.00 53.53 99 LEU A O 1
ATOM 821 N N . GLN A 1 100 ? 40.254 0.032 32.060 1.00 57.53 100 GLN A N 1
ATOM 822 C CA . GLN A 1 100 ? 40.691 -0.798 33.195 1.00 57.53 100 GLN A CA 1
ATOM 823 C C . GLN A 1 100 ? 39.765 -1.898 33.732 1.00 57.53 100 GLN A C 1
ATOM 825 O O . GLN A 1 100 ? 38.727 -1.607 34.316 1.00 57.53 100 GLN A O 1
ATOM 830 N N . ARG A 1 101 ? 40.278 -3.137 33.752 1.00 54.50 101 ARG A N 1
ATOM 831 C CA . ARG A 1 101 ? 40.168 -4.063 34.895 1.00 54.50 101 ARG A CA 1
ATOM 832 C C . ARG A 1 101 ? 41.147 -5.230 34.728 1.00 54.50 101 ARG A C 1
ATOM 834 O O . ARG A 1 101 ? 40.781 -6.281 34.222 1.00 54.50 101 ARG A O 1
ATOM 841 N N . GLU A 1 102 ? 42.357 -5.065 35.253 1.00 54.66 102 GLU A N 1
ATOM 842 C CA . GLU A 1 102 ? 43.157 -6.193 35.740 1.00 54.66 102 GLU A CA 1
ATOM 843 C C . GLU A 1 102 ? 43.442 -5.962 37.225 1.00 54.66 102 GLU A C 1
ATOM 845 O O . GLU A 1 102 ? 44.370 -5.275 37.637 1.00 54.66 102 GLU A O 1
ATOM 850 N N . VAL A 1 103 ? 42.535 -6.502 38.037 1.00 56.47 103 VAL A N 1
ATOM 851 C CA . VAL A 1 103 ? 42.840 -6.963 39.388 1.00 56.47 103 VAL A CA 1
ATOM 852 C C . VAL A 1 103 ? 43.332 -8.392 39.222 1.00 56.47 103 VAL A C 1
ATOM 854 O O . VAL A 1 103 ? 42.556 -9.205 38.720 1.00 56.47 103 VAL A O 1
ATOM 857 N N . THR A 1 104 ? 44.555 -8.696 39.666 1.00 53.28 104 THR A N 1
ATOM 858 C CA . THR A 1 104 ? 44.917 -9.943 40.370 1.00 53.28 104 THR A CA 1
ATOM 859 C C . THR A 1 104 ? 46.400 -9.938 40.776 1.00 53.28 104 THR A C 1
ATOM 861 O O . THR A 1 104 ? 47.269 -9.918 39.913 1.00 53.28 104 THR A O 1
ATOM 864 N N . LEU A 1 105 ? 46.582 -9.974 42.107 1.00 55.44 105 LEU A N 1
ATOM 865 C CA . LEU A 1 105 ? 47.673 -10.487 42.963 1.00 55.44 105 LEU A CA 1
ATOM 866 C C . LEU A 1 105 ? 49.136 -10.095 42.705 1.00 55.44 105 LEU A C 1
ATOM 868 O O . LEU A 1 105 ? 49.788 -10.693 41.826 1.00 55.44 105 LEU A O 1
#

Solvent-accessible surface area (backbone atoms only — not comparable to full-atom values): 6753 Å² total; per-residue (Å²): 131,84,78,78,65,84,67,79,69,50,59,70,32,44,31,22,39,72,54,74,53,95,86,40,37,49,32,33,21,77,40,74,47,80,54,98,90,43,47,33,31,30,36,27,32,75,91,40,81,83,53,60,49,76,43,55,49,68,58,60,68,37,68,81,48,25,37,83,37,88,71,54,72,67,61,52,56,74,70,46,75,83,77,62,85,75,66,83,78,60,78,82,82,86,80,85,86,80,81,87,87,85,86,83,136

pLDDT: mean 77.35, std 15.67, range [41.59, 93.94]

Foldseek 3Di:
DPDPDDCPPQAQWWKAFLDQDVNAGTWGFHDWDDDPNWIKTWIAGPVHRVDIDIDTVVVCVDCNGMDTDDDDPVRSVVPDDPPPPVPVPDPPPPPDDDDDDDDDD

Radius of gyration: 21.76 Å; Cα contacts (8 Å, |Δi|>4): 131; chains: 1; bounding box: 74×26×54 Å

Nearest PDB structures (foldseek):
  6my0-assembly2_B  TM=7.033E-01  e=2.292E-01  Homo sapiens
  7qep-assembly1_S4  TM=6.498E-01  e=2.743E-01  Encephalitozoon cuniculi GB-M1
  5j26-assembly1_A  TM=6.127E-01  e=6.345E-01  Homo sapiens
  1o7l-assembly2_D  TM=4.309E-01  e=2.837E+00  Escherichia coli

Sequence (105 aa):
MAKKQRFPHLLGSKWTSLQTTWGWRHFQVVNRKNEQGWVFAELVASCDPTVRFWLNANALKDRHLWQAGWKTREAMQQMQPPVDPLTDDLPDLEETGTLQREVTL